Protein AF-A0A382UWS1-F1 (afdb_monomer)

Secondary structure (DSSP, 8-state):
--SSSSHHHHHHHHHHHHHHHHHHHS--B-TTT--B--SS-SSS-HHHHHT-----SSB-TTT-PBP---S----TT---HHHHHSPPS-S----SS-GGGS--

Solvent-accessible surface area (backbone atoms only — not comparable to full-atom values): 6640 Å² total; per-residue (Å²): 144,88,79,76,75,65,71,72,59,61,61,51,59,56,51,50,54,52,49,53,51,46,44,71,75,54,60,71,42,13,77,83,81,58,48,71,33,90,64,95,54,94,59,44,20,70,73,63,56,70,46,44,44,63,74,58,84,58,38,21,60,39,67,39,52,69,55,96,68,95,64,97,63,75,71,76,82,33,62,49,69,68,58,75,74,50,88,67,102,59,81,61,44,66,69,75,30,54,83,96,50,38,72,117

Radius of gyration: 23.93 Å; Cα contacts (8 Å, |Δi|>4): 100; chains: 1; bounding box: 75×26×45 Å

Mean predicted aligned error: 11.43 Å

Organism: NCBI:txid408172

InterPro domains:
  IPR044005 Double zinc ribbon domain [PF18912] (22-68)

pLDDT: mean 79.17, std 14.58, range [41.62, 96.06]

Sequence (104 aa):
MVLNEQFRKTGKNLGIIWALFLEALFPGNCIYCGCDREGDGDFLCPGCMESIVFIKRPFCNCCGIPAEITYDFPIDDFEFYLCRKNAFVFDRARSMGPYDLILK

Structure (mmCIF, N/CA/C/O backbone):
data_AF-A0A382UWS1-F1
#
_entry.id   AF-A0A382UWS1-F1
#
loop_
_atom_site.group_PDB
_atom_site.id
_atom_site.type_symbol
_atom_site.label_atom_id
_atom_site.label_alt_id
_atom_site.label_comp_id
_atom_site.label_asym_id
_atom_site.label_entity_id
_atom_site.label_seq_id
_atom_site.pdbx_PDB_ins_code
_atom_site.Cartn_x
_atom_site.Cartn_y
_atom_site.Cartn_z
_atom_site.occupancy
_atom_site.B_iso_or_equiv
_atom_site.auth_seq_id
_atom_site.auth_comp_id
_atom_site.auth_asym_id
_atom_site.auth_atom_id
_atom_site.pdbx_PDB_model_num
ATOM 1 N N . MET A 1 1 ? -56.141 11.023 14.196 1.00 41.62 1 MET A N 1
ATOM 2 C CA . MET A 1 1 ? -54.764 10.826 13.686 1.00 41.62 1 MET A CA 1
ATOM 3 C C . MET A 1 1 ? -53.736 11.278 14.734 1.00 41.62 1 MET A C 1
ATOM 5 O O . MET A 1 1 ? -53.015 12.228 14.491 1.00 41.62 1 MET A O 1
ATOM 9 N N . VAL A 1 2 ? -53.676 10.647 15.918 1.00 49.03 2 VAL A N 1
ATO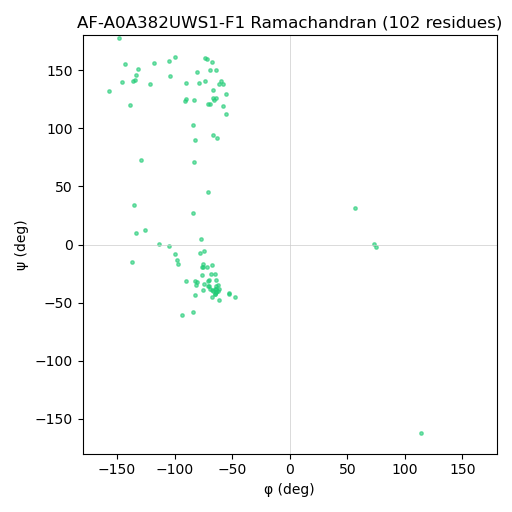M 10 C CA . VAL A 1 2 ? -52.754 11.062 17.013 1.00 49.03 2 VAL A CA 1
ATOM 11 C C . VAL A 1 2 ? -52.057 9.845 17.650 1.00 49.03 2 VAL A C 1
ATOM 13 O O . VAL A 1 2 ? -51.816 9.798 18.845 1.00 49.03 2 VAL A O 1
ATOM 16 N N . LEU A 1 3 ? -51.756 8.805 16.866 1.00 44.66 3 LEU A N 1
ATOM 17 C CA . LEU A 1 3 ? -51.131 7.576 17.393 1.00 44.66 3 LEU A CA 1
ATOM 18 C C . LEU A 1 3 ? -49.833 7.173 16.678 1.00 44.66 3 LEU A C 1
ATOM 20 O O . LEU A 1 3 ? -49.344 6.072 16.898 1.00 44.66 3 LEU A O 1
ATOM 24 N N . ASN A 1 4 ? -49.244 8.047 15.850 1.00 46.22 4 ASN A N 1
ATOM 25 C CA . ASN A 1 4 ? -48.123 7.661 14.978 1.00 46.22 4 ASN A CA 1
ATOM 26 C C . ASN A 1 4 ? -46.763 8.313 15.301 1.00 46.22 4 ASN A C 1
ATOM 28 O O . ASN A 1 4 ? -45.776 8.028 14.633 1.00 46.22 4 ASN A O 1
ATOM 32 N N . GLU A 1 5 ? -46.667 9.157 16.335 1.00 49.22 5 GLU A N 1
ATOM 33 C CA . GLU A 1 5 ? -45.396 9.813 16.701 1.00 49.22 5 GLU A CA 1
ATOM 34 C C . GLU A 1 5 ? -44.626 9.119 17.834 1.00 49.22 5 GLU A C 1
ATOM 36 O O . GLU A 1 5 ? -43.424 9.351 17.986 1.00 49.22 5 GLU A O 1
ATOM 41 N N . GLN A 1 6 ? -45.265 8.239 18.614 1.00 49.00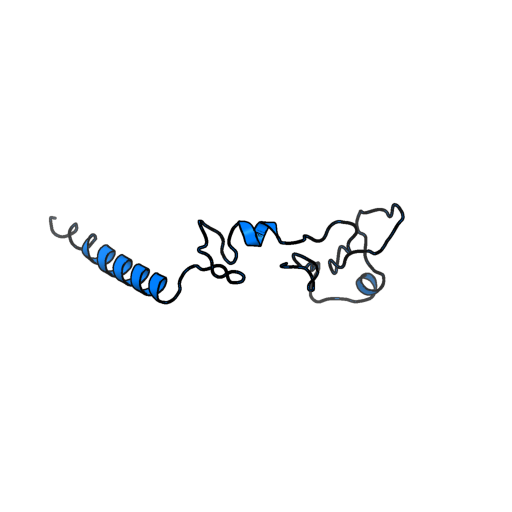 6 GLN A N 1
ATOM 42 C CA . GLN A 1 6 ? -44.597 7.605 19.759 1.00 49.00 6 GLN A CA 1
ATOM 43 C C . GLN A 1 6 ? -43.711 6.410 19.371 1.00 49.00 6 GLN A C 1
ATOM 45 O O . GLN A 1 6 ? -42.620 6.268 19.918 1.00 49.00 6 GLN A O 1
ATOM 50 N N . PHE A 1 7 ? -44.081 5.618 18.358 1.00 45.62 7 PHE A N 1
ATOM 51 C CA . PHE A 1 7 ? -43.313 4.425 17.963 1.00 45.62 7 PHE A CA 1
ATOM 52 C C . PHE A 1 7 ? -41.969 4.721 17.274 1.00 45.62 7 PHE A C 1
ATOM 54 O O . PHE A 1 7 ? -41.075 3.877 17.283 1.00 45.62 7 PHE A O 1
ATOM 61 N N . ARG A 1 8 ? -41.761 5.935 16.737 1.00 47.66 8 ARG A N 1
ATOM 62 C CA . ARG A 1 8 ? -40.481 6.328 16.110 1.00 47.66 8 ARG A CA 1
ATOM 63 C C . ARG A 1 8 ? -39.375 6.641 17.128 1.00 47.66 8 ARG A C 1
ATOM 65 O O . ARG A 1 8 ? -38.199 6.660 16.766 1.00 47.66 8 ARG A O 1
ATOM 72 N N . LYS A 1 9 ? -39.727 6.919 18.389 1.00 44.31 9 LYS A N 1
ATOM 73 C CA . LYS A 1 9 ? -38.758 7.225 19.459 1.00 44.31 9 LYS A CA 1
ATOM 74 C C . LYS 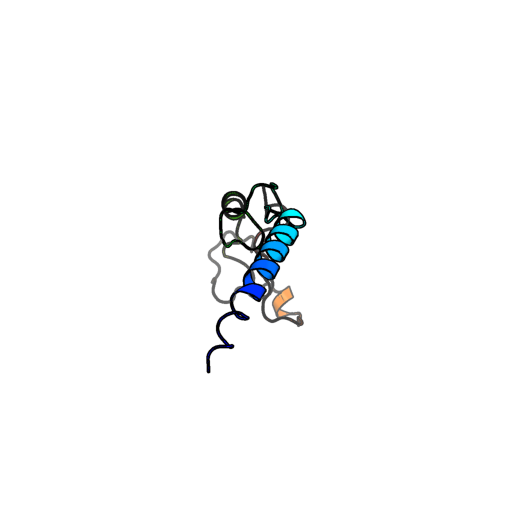A 1 9 ? -38.297 5.969 20.205 1.00 44.31 9 LYS A C 1
ATOM 76 O O . LYS A 1 9 ? -37.138 5.907 20.600 1.00 44.31 9 LYS A O 1
ATOM 81 N N . THR A 1 10 ? -39.146 4.950 20.326 1.00 47.03 10 THR A N 1
ATOM 82 C CA . THR A 1 10 ? -38.855 3.734 21.108 1.00 47.03 10 THR A CA 1
ATOM 83 C C . THR A 1 10 ? -37.803 2.825 20.459 1.00 47.03 10 THR A C 1
ATOM 85 O O . THR A 1 10 ? -37.010 2.212 21.165 1.00 47.03 10 THR A O 1
ATOM 88 N N . GLY A 1 11 ? -37.724 2.789 19.123 1.00 52.06 11 GLY A N 1
ATOM 89 C CA . GLY A 1 11 ? -36.734 1.980 18.392 1.00 52.06 11 GLY A CA 1
ATOM 90 C C . GLY A 1 11 ? -35.306 2.543 18.390 1.00 52.06 11 GLY A C 1
ATOM 91 O O . GLY A 1 11 ? -34.359 1.809 18.123 1.00 52.06 11 GLY A O 1
ATOM 92 N N . LYS A 1 12 ? -35.123 3.831 18.716 1.00 57.97 12 LYS A N 1
ATOM 93 C CA . LYS A 1 12 ? -33.794 4.466 18.737 1.00 57.97 12 LYS A CA 1
ATOM 94 C C . LYS A 1 12 ? -32.968 4.053 19.952 1.00 57.97 12 LYS A C 1
ATOM 96 O O . LYS A 1 12 ? -31.775 3.813 19.822 1.00 57.97 12 LYS A O 1
ATOM 101 N N . ASN A 1 13 ? -33.606 3.924 21.114 1.00 60.00 13 ASN A N 1
ATOM 102 C CA . ASN A 1 13 ? -32.904 3.620 22.363 1.00 60.00 13 ASN A CA 1
ATOM 103 C C . ASN A 1 13 ? -32.359 2.187 22.380 1.00 60.00 13 ASN A C 1
ATOM 105 O O . ASN A 1 13 ? -31.260 1.961 22.873 1.00 60.00 13 ASN A O 1
ATOM 109 N N . LEU A 1 14 ? -33.090 1.235 21.788 1.00 73.25 14 LEU A N 1
ATOM 110 C CA . LEU A 1 14 ? -32.626 -0.148 21.664 1.00 73.25 14 LEU A CA 1
ATOM 111 C C . LEU A 1 14 ? -31.411 -0.252 20.729 1.00 73.25 14 LEU A C 1
ATOM 113 O O . LEU A 1 14 ? -30.459 -0.958 21.042 1.00 73.25 14 LEU A O 1
ATOM 117 N N . GLY A 1 15 ? -31.417 0.501 19.622 1.00 77.44 15 GLY A N 1
ATOM 118 C CA . GLY A 1 15 ? -30.287 0.563 18.693 1.00 77.44 15 GLY A CA 1
ATOM 119 C C . GLY A 1 15 ? -29.029 1.180 19.310 1.00 77.44 15 GLY A C 1
ATOM 120 O O . GLY A 1 15 ? -27.938 0.678 19.073 1.00 77.44 15 GLY A O 1
ATOM 121 N N . ILE A 1 16 ? -29.172 2.215 20.145 1.00 82.88 16 ILE A N 1
ATOM 122 C CA . ILE A 1 16 ? -28.035 2.852 20.835 1.00 82.88 16 ILE A CA 1
ATOM 123 C C . ILE A 1 16 ? -27.417 1.905 21.869 1.00 82.88 16 ILE A C 1
ATOM 125 O O . ILE A 1 16 ? -26.202 1.758 21.909 1.00 82.88 16 ILE A O 1
ATOM 129 N N . ILE A 1 17 ? -28.237 1.227 22.681 1.00 85.44 17 ILE A N 1
ATOM 130 C CA . ILE A 1 17 ? -27.737 0.257 23.670 1.00 85.44 17 ILE A CA 1
ATOM 131 C C . ILE A 1 17 ? -27.025 -0.906 22.969 1.00 85.44 17 ILE A C 1
ATOM 133 O O . ILE A 1 17 ? -25.978 -1.357 23.427 1.00 85.44 17 ILE A O 1
ATOM 137 N N . TRP A 1 18 ? -27.570 -1.369 21.842 1.00 86.38 18 TRP A N 1
ATOM 138 C CA . TRP A 1 18 ? -26.953 -2.416 21.032 1.00 86.38 18 TRP A CA 1
ATOM 139 C C . TRP A 1 18 ? -25.617 -1.977 20.421 1.00 86.38 18 TRP A C 1
ATOM 141 O O . TRP A 1 18 ? -24.651 -2.733 20.471 1.00 86.38 18 TRP A O 1
ATOM 151 N N . ALA A 1 19 ? -25.539 -0.750 19.900 1.00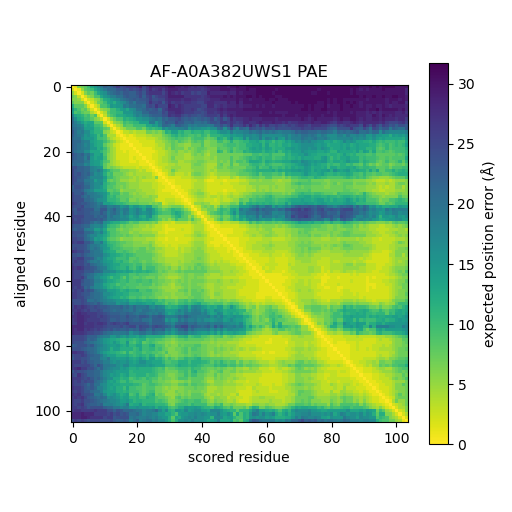 83.12 19 ALA A N 1
ATOM 152 C CA . ALA A 1 19 ? -24.300 -0.181 19.375 1.00 83.12 19 ALA A CA 1
ATOM 153 C C . ALA A 1 19 ? -23.226 -0.065 20.467 1.00 83.12 19 ALA A C 1
ATOM 155 O O . ALA A 1 19 ? -22.125 -0.564 20.280 1.00 83.12 19 ALA A O 1
ATOM 156 N N . LEU A 1 20 ? -23.575 0.473 21.640 1.00 85.06 20 LEU A N 1
ATOM 157 C CA . LEU A 1 20 ? -22.656 0.580 22.781 1.00 85.06 20 LEU A CA 1
ATOM 158 C C . LEU A 1 20 ? -22.161 -0.787 23.273 1.00 85.06 20 L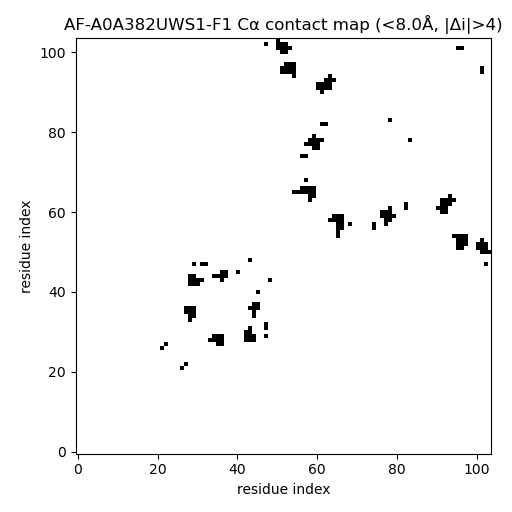EU A C 1
ATOM 160 O O . LEU A 1 20 ? -20.998 -0.935 23.641 1.00 85.06 20 LEU A O 1
ATOM 164 N N . PHE A 1 21 ? -23.029 -1.802 23.280 1.00 89.75 21 PHE A N 1
ATOM 165 C CA . PHE A 1 21 ? -22.628 -3.166 23.625 1.00 89.75 21 PHE A CA 1
ATOM 166 C C . PHE A 1 21 ? -21.633 -3.741 22.607 1.00 89.75 21 PHE A C 1
ATOM 168 O O . PHE A 1 21 ? -20.648 -4.366 22.998 1.00 89.75 21 PHE A O 1
ATOM 175 N N . LEU A 1 22 ? -21.866 -3.511 21.311 1.00 85.50 22 LEU A N 1
ATOM 176 C CA . LEU A 1 22 ? -20.952 -3.937 20.252 1.00 85.50 22 LEU A CA 1
ATOM 177 C C . LEU A 1 22 ? -19.623 -3.181 20.298 1.00 85.50 22 LEU A C 1
ATOM 179 O O . LEU A 1 22 ? -18.595 -3.819 20.127 1.00 85.50 22 LEU A O 1
ATOM 183 N N . GLU A 1 23 ? -19.619 -1.880 20.583 1.00 82.69 23 GLU A N 1
ATOM 184 C CA . GLU A 1 23 ? -18.390 -1.093 20.766 1.00 82.69 23 GLU A CA 1
ATOM 185 C C . GLU A 1 23 ? -17.580 -1.567 21.981 1.00 82.69 23 GLU A C 1
ATOM 187 O O . GLU A 1 23 ? -16.353 -1.606 21.932 1.00 82.69 23 GLU A O 1
ATOM 192 N N . ALA A 1 24 ? -18.247 -1.996 23.058 1.00 83.62 24 ALA A N 1
ATOM 193 C CA . ALA A 1 24 ? -17.576 -2.578 24.220 1.00 83.62 24 ALA A CA 1
ATOM 194 C C . ALA A 1 24 ? -16.992 -3.974 23.933 1.00 83.62 24 ALA A C 1
ATOM 196 O O . ALA A 1 24 ? -15.936 -4.323 24.463 1.00 83.62 24 ALA A O 1
ATOM 197 N N . LEU A 1 25 ? -17.677 -4.784 23.118 1.00 87.00 25 LEU A N 1
ATOM 198 C CA . LEU A 1 25 ? -17.231 -6.133 22.752 1.00 87.00 25 LEU A CA 1
ATOM 199 C C . LEU A 1 25 ? -16.169 -6.119 21.639 1.00 87.00 25 LEU A C 1
ATOM 201 O O . LEU A 1 25 ? -15.279 -6.969 21.620 1.00 87.00 25 LEU A O 1
ATOM 205 N N . PHE A 1 26 ? -16.261 -5.148 20.734 1.00 81.12 26 PHE A N 1
ATOM 206 C CA . PHE A 1 26 ? -15.401 -4.954 19.571 1.00 81.12 26 PHE A CA 1
ATOM 207 C C . PHE A 1 26 ? -14.891 -3.507 19.546 1.00 81.12 26 PHE A C 1
ATOM 209 O O . PHE A 1 26 ? -15.338 -2.709 18.718 1.00 81.12 26 PHE A O 1
ATOM 216 N N . PRO A 1 27 ? -13.964 -3.150 20.453 1.00 78.31 27 PRO A N 1
ATOM 217 C CA . PRO A 1 27 ? -13.414 -1.805 20.482 1.00 78.31 27 PRO A CA 1
ATOM 218 C C . PRO A 1 27 ? -12.689 -1.507 19.167 1.00 78.31 27 PRO A C 1
ATOM 220 O O . PRO A 1 27 ? -11.958 -2.354 18.642 1.00 78.31 27 PRO A O 1
ATOM 223 N N . GLY A 1 28 ? -12.881 -0.293 18.646 1.00 80.62 28 GLY A N 1
ATOM 224 C CA . GLY A 1 28 ? -12.289 0.213 17.403 1.00 80.62 28 GLY A CA 1
ATOM 225 C C . GLY A 1 28 ? -10.789 0.490 17.508 1.00 80.62 28 GLY A C 1
ATOM 226 O O . GLY A 1 28 ? -10.316 1.535 17.078 1.00 80.62 28 GLY A O 1
ATOM 227 N N . ASN A 1 29 ? -10.027 -0.428 18.093 1.00 86.88 29 ASN A N 1
ATOM 228 C CA . ASN A 1 29 ? -8.605 -0.252 18.333 1.00 86.88 29 ASN A CA 1
ATOM 229 C C . ASN A 1 29 ? -7.794 -0.531 17.068 1.00 86.88 29 ASN A C 1
ATOM 231 O O . ASN A 1 29 ? -8.121 -1.405 16.260 1.00 86.88 29 ASN A O 1
ATOM 235 N N . CYS A 1 30 ? -6.675 0.172 16.926 1.00 88.50 30 CYS A N 1
ATOM 236 C CA . CYS A 1 30 ? -5.675 -0.097 15.905 1.00 88.50 30 CYS A CA 1
ATOM 237 C C . CYS A 1 30 ? -5.197 -1.555 15.986 1.00 88.50 30 CYS A C 1
ATOM 239 O O . CYS A 1 30 ? -4.775 -2.006 17.050 1.00 88.50 30 CYS A O 1
ATOM 241 N N . ILE A 1 31 ? -5.196 -2.277 14.856 1.00 88.06 31 ILE A N 1
ATOM 242 C CA . ILE A 1 31 ? -4.775 -3.691 14.833 1.00 88.06 31 ILE A CA 1
ATOM 243 C C . ILE A 1 31 ? -3.277 -3.875 15.112 1.00 88.06 31 ILE A C 1
ATOM 245 O O . ILE A 1 31 ? -2.857 -4.983 15.424 1.00 88.06 31 ILE A O 1
ATOM 249 N N . TYR A 1 32 ? -2.474 -2.812 14.975 1.00 87.88 32 TYR A N 1
ATOM 250 C CA . TYR A 1 32 ? -1.030 -2.851 15.205 1.00 87.88 32 TYR A CA 1
ATOM 251 C C . TYR A 1 32 ? -0.657 -2.447 16.635 1.00 87.88 32 TYR A C 1
ATOM 253 O O . TYR A 1 32 ? -0.076 -3.242 17.365 1.00 87.88 32 TYR A O 1
ATOM 261 N N . CYS A 1 33 ? -0.996 -1.222 17.052 1.00 88.69 33 CYS A N 1
ATOM 262 C CA . CYS A 1 33 ? -0.566 -0.684 18.348 1.00 88.69 33 CYS A CA 1
ATOM 263 C C . CYS A 1 33 ? -1.608 -0.809 19.470 1.00 88.69 33 CYS A C 1
ATOM 265 O O . CYS A 1 33 ? -1.274 -0.579 20.629 1.00 88.69 33 CYS A O 1
ATOM 267 N N . GLY A 1 34 ? -2.866 -1.130 19.152 1.00 87.31 34 GLY A N 1
ATOM 268 C CA . GLY A 1 34 ? -3.954 -1.217 20.131 1.00 87.31 34 GLY A CA 1
ATOM 269 C C . GLY A 1 34 ? -4.500 0.125 20.636 1.00 87.31 34 GLY A C 1
ATOM 270 O O . GLY A 1 34 ? -5.446 0.114 21.418 1.00 87.31 34 GLY A O 1
ATOM 271 N N . CYS A 1 35 ? -3.951 1.266 20.204 1.00 86.56 35 CYS A N 1
ATOM 272 C CA . CYS A 1 35 ? -4.504 2.586 20.523 1.00 86.56 35 CYS A CA 1
ATOM 273 C C . CYS A 1 35 ? -5.857 2.812 19.840 1.00 86.56 35 CYS A C 1
ATOM 275 O O . CYS A 1 35 ? -6.143 2.209 18.801 1.00 86.56 35 CYS A O 1
ATOM 277 N N . ASP A 1 36 ? -6.647 3.724 20.403 1.00 84.06 36 ASP A N 1
ATOM 278 C CA . ASP A 1 36 ? -7.921 4.148 19.829 1.00 84.06 36 ASP A CA 1
ATOM 279 C C . ASP A 1 36 ? -7.722 4.699 18.409 1.00 84.06 36 ASP A C 1
ATOM 281 O O . ASP A 1 36 ? -6.748 5.407 18.113 1.00 84.06 36 ASP A O 1
ATOM 285 N N . ARG A 1 37 ? -8.624 4.329 17.503 1.00 81.69 37 ARG A N 1
ATOM 286 C CA . ARG A 1 37 ? -8.697 4.954 16.188 1.00 81.69 37 ARG A CA 1
ATOM 287 C C . ARG A 1 37 ? -9.495 6.238 16.338 1.00 81.69 37 ARG A C 1
ATOM 289 O O . ARG A 1 37 ? -10.707 6.243 16.166 1.00 81.69 37 ARG A O 1
ATOM 296 N N . GLU A 1 38 ? -8.801 7.332 16.624 1.00 67.56 38 GLU A N 1
ATOM 297 C CA . GLU A 1 38 ? -9.403 8.662 16.566 1.00 67.56 38 GLU A CA 1
ATOM 298 C C . GLU A 1 38 ? -9.843 8.955 15.111 1.00 67.56 38 GLU A C 1
ATOM 300 O O . GLU A 1 38 ? -9.053 9.430 14.294 1.00 67.56 38 GLU A O 1
ATOM 305 N N . GLY A 1 39 ? -11.093 8.628 14.757 1.00 62.62 39 GLY A N 1
ATOM 306 C CA . GLY A 1 39 ? -11.708 8.945 13.460 1.00 62.62 39 GLY A CA 1
ATOM 307 C C . GLY A 1 39 ? -12.057 7.753 12.552 1.00 62.62 39 GLY A C 1
ATOM 308 O O . GLY A 1 39 ? -12.159 6.611 12.981 1.00 62.62 39 GLY A O 1
ATOM 309 N N . ASP A 1 40 ? -12.266 8.058 11.268 1.00 58.28 40 ASP A N 1
ATOM 310 C CA . ASP A 1 40 ? -12.901 7.211 10.234 1.00 58.28 40 ASP A CA 1
ATOM 311 C C . ASP A 1 40 ? -11.933 6.205 9.560 1.00 58.28 40 ASP A C 1
ATOM 313 O O . ASP A 1 40 ? -12.068 5.859 8.388 1.00 58.28 40 ASP A O 1
ATOM 317 N N . GLY A 1 41 ? -10.875 5.789 10.263 1.00 59.50 41 GLY A N 1
ATOM 318 C CA . GLY A 1 41 ? -9.906 4.823 9.741 1.00 59.50 41 GLY A CA 1
ATOM 319 C C . GLY A 1 41 ? -10.394 3.389 9.938 1.00 59.50 41 GLY A C 1
ATOM 320 O O . GLY A 1 41 ? -10.626 2.978 11.069 1.00 59.50 41 GLY A O 1
ATOM 321 N N . ASP A 1 42 ? -10.487 2.590 8.869 1.00 71.94 42 ASP A N 1
ATOM 322 C CA . ASP A 1 42 ? -11.053 1.235 8.978 1.00 71.94 42 ASP A CA 1
ATOM 323 C C . ASP A 1 42 ? -10.213 0.304 9.877 1.00 71.94 42 ASP A C 1
ATOM 325 O O . ASP A 1 42 ? -10.766 -0.469 10.662 1.00 71.94 42 ASP A O 1
ATOM 329 N N . PHE A 1 43 ? -8.870 0.367 9.783 1.00 84.00 43 PHE A N 1
ATOM 330 C CA . PHE A 1 43 ? -7.985 -0.637 10.405 1.00 84.00 43 PHE A CA 1
ATOM 331 C C . PHE A 1 43 ? -6.719 -0.125 11.130 1.00 84.00 43 PHE A C 1
ATOM 333 O O . PHE A 1 43 ? -6.141 -0.845 11.952 1.00 84.00 43 PHE A O 1
ATOM 340 N N . LEU A 1 44 ? -6.288 1.119 10.943 1.00 86.75 44 LEU A N 1
ATOM 341 C CA . LEU A 1 44 ? -5.077 1.654 11.584 1.00 86.75 44 LEU A CA 1
ATOM 342 C C . LEU A 1 44 ? -5.358 3.032 12.181 1.00 86.75 44 LEU A C 1
ATOM 344 O O . LEU A 1 44 ? -6.154 3.784 11.629 1.00 86.75 44 LEU A O 1
ATOM 348 N N . CYS A 1 45 ? -4.722 3.357 13.309 1.00 88.38 45 CYS A N 1
ATOM 349 C CA . CYS A 1 45 ? -4.739 4.731 13.812 1.00 88.38 45 CYS A CA 1
ATOM 350 C C . CYS A 1 45 ? -3.867 5.634 12.915 1.00 88.38 45 CYS A C 1
ATOM 352 O O . CYS A 1 45 ? -2.978 5.116 12.226 1.00 88.38 45 CYS A O 1
ATOM 354 N N . PRO A 1 46 ? -4.059 6.967 12.939 1.00 86.38 46 PRO A N 1
ATOM 355 C CA . PRO A 1 46 ? -3.306 7.891 12.088 1.00 86.38 46 PRO A CA 1
ATOM 356 C C . PRO A 1 46 ? -1.783 7.717 12.187 1.00 86.38 46 PRO A C 1
ATOM 358 O O . PRO A 1 46 ? -1.109 7.629 11.166 1.00 86.38 46 PRO A O 1
ATOM 361 N N . GLY A 1 47 ? -1.247 7.536 13.400 1.00 87.56 47 GLY A N 1
ATOM 362 C CA . GLY A 1 47 ? 0.194 7.341 13.602 1.00 87.56 47 GLY A CA 1
ATOM 363 C C . GLY A 1 47 ? 0.745 6.055 12.971 1.00 87.56 47 GLY A C 1
ATOM 364 O O . GLY A 1 47 ? 1.828 6.065 12.394 1.00 87.56 47 GLY A O 1
ATOM 365 N N . CYS A 1 48 ? -0.003 4.948 13.023 1.00 87.75 48 CYS A N 1
ATOM 366 C CA . CYS A 1 48 ? 0.398 3.706 12.350 1.00 87.75 48 CYS A CA 1
ATOM 367 C C . CYS A 1 48 ? 0.179 3.761 10.837 1.00 87.75 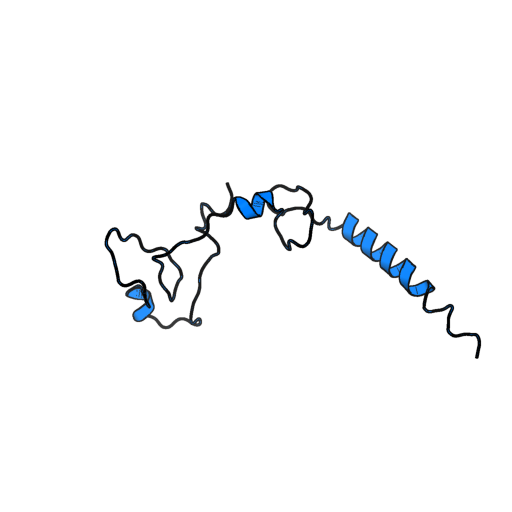48 CYS A C 1
ATOM 369 O O . CYS A 1 48 ? 0.851 3.052 10.099 1.00 87.75 48 CYS A O 1
ATOM 371 N N . MET A 1 49 ? -0.761 4.579 10.366 1.00 86.81 49 MET A N 1
ATOM 372 C CA . MET A 1 49 ? -0.950 4.810 8.937 1.00 86.81 49 MET A CA 1
ATOM 373 C C . MET A 1 49 ? 0.228 5.599 8.345 1.00 86.81 49 MET A C 1
ATOM 375 O O . MET A 1 49 ? 0.685 5.300 7.243 1.00 86.81 49 MET A O 1
ATOM 379 N N . GLU A 1 50 ? 0.757 6.573 9.089 1.00 87.38 50 GLU A N 1
ATOM 380 C CA . GLU A 1 50 ? 1.922 7.371 8.687 1.00 87.38 50 GLU A CA 1
ATOM 381 C C . GLU A 1 50 ? 3.232 6.571 8.651 1.00 87.38 50 GLU A C 1
ATOM 383 O O . GLU A 1 50 ? 4.137 6.920 7.892 1.00 87.38 50 GLU A O 1
ATOM 388 N N . SER A 1 51 ? 3.344 5.484 9.423 1.00 86.94 51 SER A N 1
ATOM 389 C CA . SER A 1 51 ? 4.546 4.637 9.421 1.00 86.94 51 SER A CA 1
ATOM 390 C C . SER A 1 51 ? 4.636 3.689 8.219 1.00 86.94 51 SER A C 1
ATOM 392 O O . SER A 1 51 ? 5.681 3.065 8.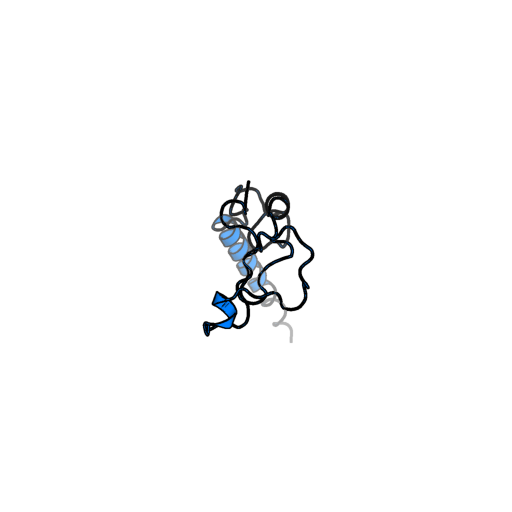010 1.00 86.94 51 SER A O 1
ATOM 394 N N . ILE A 1 52 ? 3.587 3.608 7.391 1.00 87.00 52 ILE A N 1
ATOM 395 C CA . ILE A 1 52 ? 3.563 2.736 6.216 1.00 87.00 52 ILE A CA 1
ATOM 396 C C . ILE A 1 52 ? 4.530 3.244 5.146 1.00 87.00 52 ILE A C 1
ATOM 398 O O . ILE A 1 52 ? 4.388 4.331 4.580 1.00 87.00 52 ILE A O 1
ATOM 402 N N . VAL A 1 53 ? 5.492 2.394 4.787 1.00 87.81 53 VAL A N 1
ATOM 403 C CA . VAL A 1 53 ? 6.417 2.661 3.684 1.00 87.81 53 VAL A CA 1
ATOM 404 C C . VAL A 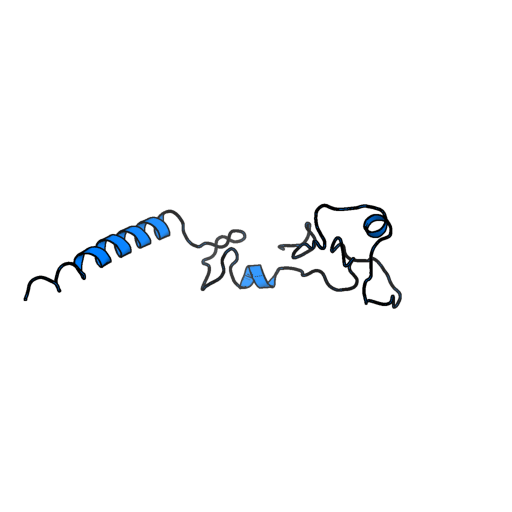1 53 ? 5.773 2.260 2.358 1.00 87.81 53 VAL A C 1
ATOM 406 O O . VAL A 1 53 ? 5.730 1.085 1.996 1.00 87.81 53 VAL A O 1
ATOM 409 N N . PHE A 1 54 ? 5.300 3.247 1.600 1.00 87.75 54 PHE A N 1
ATOM 410 C CA . PHE A 1 54 ? 4.693 3.016 0.288 1.00 87.75 54 PHE A CA 1
ATOM 411 C C . PHE A 1 54 ? 5.718 2.654 -0.794 1.00 87.75 54 PHE A C 1
ATOM 413 O O . PHE A 1 54 ? 6.789 3.262 -0.892 1.00 87.75 54 PHE A O 1
ATOM 420 N N . ILE A 1 55 ? 5.349 1.716 -1.675 1.00 89.44 55 ILE A N 1
ATOM 421 C CA . ILE A 1 55 ? 6.131 1.391 -2.877 1.00 89.44 55 ILE A CA 1
ATOM 422 C C . ILE A 1 55 ? 6.128 2.587 -3.837 1.00 89.44 55 ILE A C 1
ATOM 424 O O . ILE A 1 55 ? 5.074 3.058 -4.273 1.00 89.44 55 ILE A O 1
ATOM 428 N N . LYS A 1 56 ? 7.325 3.052 -4.204 1.00 87.31 56 L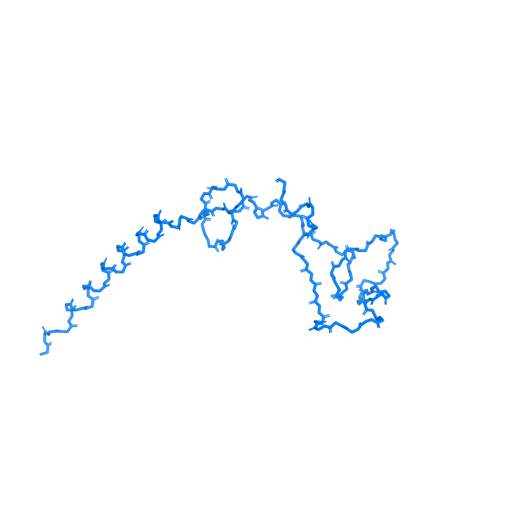YS A N 1
ATOM 429 C CA . LYS A 1 56 ? 7.536 4.144 -5.165 1.00 87.31 56 LYS A CA 1
ATOM 430 C C . LYS A 1 56 ? 8.019 3.601 -6.506 1.00 87.31 56 LYS A C 1
ATOM 432 O O . LYS A 1 56 ? 8.542 2.495 -6.589 1.00 87.31 56 LYS A O 1
ATOM 437 N N . ARG A 1 57 ? 7.808 4.382 -7.569 1.00 87.56 57 ARG A N 1
ATOM 438 C CA . ARG A 1 57 ? 8.352 4.066 -8.896 1.00 87.56 57 ARG A CA 1
ATOM 439 C C . ARG A 1 57 ? 9.890 4.101 -8.859 1.00 87.56 57 ARG A C 1
ATOM 441 O O . ARG A 1 57 ? 10.432 4.900 -8.094 1.00 87.56 57 ARG A O 1
ATOM 448 N N . PRO A 1 58 ? 10.566 3.306 -9.705 1.00 89.06 58 PRO A N 1
ATOM 449 C CA . PRO A 1 58 ? 9.998 2.382 -10.696 1.00 89.06 58 PRO A CA 1
ATOM 450 C C . PRO A 1 58 ? 9.507 1.058 -10.075 1.00 89.06 58 PRO A C 1
ATOM 452 O O . PRO A 1 58 ? 10.158 0.478 -9.216 1.00 89.06 58 PRO A O 1
ATOM 455 N N . PHE A 1 59 ? 8.348 0.569 -10.524 1.00 90.50 59 PHE A N 1
ATOM 456 C CA . PHE A 1 59 ? 7.798 -0.749 -10.177 1.00 90.50 59 PHE A CA 1
ATOM 457 C C . PHE A 1 59 ? 7.101 -1.350 -11.400 1.00 90.50 59 PHE A C 1
ATOM 459 O O . PHE A 1 59 ? 6.658 -0.609 -12.279 1.00 90.50 59 PHE A O 1
ATOM 466 N N . CYS A 1 60 ? 6.989 -2.678 -11.460 1.00 91.75 60 CYS A N 1
ATOM 467 C CA . CYS A 1 60 ? 6.307 -3.375 -12.553 1.00 91.75 60 CYS A CA 1
ATOM 468 C C . CYS A 1 60 ? 4.810 -3.024 -12.597 1.00 91.75 60 CYS A C 1
ATOM 470 O O . CYS A 1 60 ? 4.107 -3.212 -11.608 1.00 91.75 60 CYS A O 1
ATOM 472 N N . ASN A 1 61 ? 4.295 -2.572 -13.740 1.00 91.81 61 ASN A N 1
ATOM 473 C CA . ASN A 1 61 ? 2.892 -2.176 -13.900 1.00 91.81 61 ASN A CA 1
ATOM 474 C C . ASN A 1 61 ? 1.911 -3.355 -13.736 1.00 91.81 61 ASN A C 1
ATOM 476 O O . ASN A 1 61 ? 0.767 -3.152 -13.338 1.00 91.81 61 ASN A O 1
ATOM 480 N N . CYS A 1 62 ? 2.377 -4.582 -13.999 1.00 92.75 62 CYS A N 1
ATOM 481 C CA . CYS A 1 62 ? 1.602 -5.810 -13.839 1.00 92.75 62 CYS A CA 1
ATOM 482 C C . CYS A 1 62 ? 1.633 -6.344 -12.394 1.00 92.75 62 CYS A C 1
ATOM 484 O O . CYS A 1 62 ? 0.583 -6.479 -11.774 1.00 92.75 62 CYS A O 1
ATOM 486 N N . CYS A 1 63 ? 2.811 -6.639 -11.827 1.00 92.25 63 CYS A N 1
ATOM 487 C CA . CYS A 1 63 ? 2.910 -7.282 -10.503 1.00 92.25 63 CYS A CA 1
ATOM 488 C C . CYS A 1 63 ? 3.201 -6.332 -9.332 1.00 92.25 63 CYS A C 1
ATOM 490 O O . CYS A 1 63 ? 3.203 -6.771 -8.183 1.00 92.25 63 CYS A O 1
ATOM 492 N N . GLY A 1 64 ? 3.500 -5.058 -9.596 1.00 91.81 64 GLY A N 1
ATOM 493 C CA . GLY A 1 64 ? 3.713 -4.041 -8.565 1.00 91.81 64 GLY A CA 1
ATOM 494 C C . GLY A 1 64 ? 5.028 -4.154 -7.790 1.00 91.81 64 GLY A C 1
ATOM 495 O O . GLY A 1 64 ? 5.278 -3.325 -6.918 1.00 91.81 64 GLY A O 1
ATOM 496 N N . ILE A 1 65 ? 5.872 -5.144 -8.101 1.00 90.94 65 ILE A N 1
ATOM 497 C CA . ILE A 1 65 ? 7.176 -5.340 -7.458 1.00 90.94 65 ILE A CA 1
ATOM 498 C C . ILE A 1 65 ? 8.114 -4.170 -7.833 1.00 90.94 65 ILE A C 1
ATOM 500 O O . ILE A 1 65 ? 8.191 -3.829 -9.023 1.00 90.94 65 ILE A O 1
ATOM 504 N N . PRO A 1 66 ? 8.820 -3.556 -6.859 1.00 90.06 66 PRO A N 1
ATOM 505 C CA . PRO A 1 66 ? 9.782 -2.484 -7.116 1.00 90.06 66 PRO A CA 1
ATOM 506 C C . PRO A 1 66 ? 10.910 -2.949 -8.039 1.00 90.06 66 PRO A C 1
ATOM 508 O O . PRO A 1 66 ? 11.394 -4.073 -7.923 1.00 90.06 66 PRO A O 1
ATOM 511 N N . ALA A 1 67 ? 11.339 -2.088 -8.956 1.00 88.00 67 ALA A N 1
ATOM 512 C CA . ALA A 1 67 ? 12.466 -2.370 -9.829 1.00 88.00 67 ALA A CA 1
ATOM 513 C C . ALA A 1 67 ? 13.772 -1.896 -9.185 1.00 88.00 67 ALA A C 1
ATOM 515 O O . ALA A 1 67 ? 13.926 -0.720 -8.862 1.00 88.00 67 ALA A O 1
ATOM 516 N N . GLU A 1 68 ? 14.737 -2.802 -9.052 1.00 83.31 68 GLU A N 1
ATOM 517 C CA . GLU A 1 68 ? 16.100 -2.485 -8.621 1.00 83.31 68 GLU A CA 1
ATOM 518 C C . GLU A 1 68 ? 16.925 -1.994 -9.820 1.00 83.31 68 GLU A C 1
ATOM 520 O O . GLU A 1 68 ? 17.780 -2.702 -10.352 1.00 83.31 68 GLU A O 1
ATOM 525 N N . ILE A 1 69 ? 16.620 -0.790 -10.305 1.00 79.69 69 ILE A N 1
ATOM 526 C CA . ILE A 1 69 ? 17.327 -0.165 -11.430 1.00 79.69 69 ILE A CA 1
ATOM 527 C C . ILE A 1 69 ? 17.932 1.176 -11.018 1.00 79.69 69 ILE A C 1
ATOM 529 O O . ILE A 1 69 ? 17.317 1.963 -10.306 1.00 79.69 69 ILE A O 1
ATOM 533 N N . THR A 1 70 ? 19.160 1.426 -11.469 1.00 73.44 70 THR A N 1
ATOM 534 C CA . THR A 1 70 ? 19.952 2.624 -11.138 1.00 73.44 70 THR A CA 1
ATOM 535 C C . THR A 1 70 ? 20.027 3.647 -12.273 1.00 73.44 70 THR A C 1
ATOM 537 O O . THR A 1 70 ? 20.655 4.688 -12.112 1.00 73.44 70 THR A O 1
ATOM 540 N N . TYR A 1 71 ? 19.411 3.359 -13.419 1.00 74.50 71 TYR A N 1
ATOM 541 C CA . TYR A 1 71 ? 19.422 4.201 -14.614 1.00 74.50 71 TYR A CA 1
ATOM 542 C C . TYR A 1 71 ? 18.003 4.656 -14.971 1.00 74.50 71 TYR A C 1
ATOM 544 O O . TYR A 1 71 ? 17.030 3.985 -14.619 1.00 74.50 71 TYR A O 1
ATOM 552 N N . ASP A 1 72 ? 17.892 5.778 -15.686 1.00 71.56 72 ASP A N 1
ATOM 553 C CA . ASP A 1 72 ? 16.612 6.304 -16.168 1.00 71.56 72 ASP A CA 1
ATOM 554 C C . ASP A 1 72 ? 16.014 5.355 -17.216 1.00 71.56 72 ASP A C 1
ATOM 556 O O . ASP A 1 72 ? 16.345 5.394 -18.403 1.00 71.56 72 ASP A O 1
ATOM 560 N N . PHE A 1 73 ? 15.149 4.452 -16.756 1.00 71.00 73 PHE A N 1
ATOM 561 C CA . PHE A 1 73 ? 14.341 3.585 -17.606 1.00 71.00 73 PHE A CA 1
ATOM 562 C C . PHE A 1 73 ? 13.012 4.290 -17.923 1.00 71.00 73 PHE A C 1
ATOM 564 O O . PHE A 1 73 ? 12.429 4.889 -17.015 1.00 71.00 73 PHE A O 1
ATOM 571 N N . PRO A 1 74 ? 12.495 4.216 -19.167 1.00 71.12 74 PRO A N 1
ATOM 572 C CA . PRO A 1 74 ? 11.191 4.782 -19.507 1.00 71.12 74 PRO A CA 1
ATOM 573 C C . PRO A 1 74 ? 10.108 4.216 -18.582 1.00 71.12 74 PRO A C 1
ATOM 575 O O . PRO A 1 74 ? 9.812 3.025 -18.576 1.00 71.12 74 PRO A O 1
ATOM 578 N N . ILE A 1 75 ? 9.567 5.091 -17.738 1.00 67.50 75 ILE A N 1
ATOM 579 C CA . ILE A 1 75 ? 8.737 4.720 -16.585 1.00 67.50 75 ILE A CA 1
ATOM 580 C C . ILE A 1 75 ? 7.326 4.293 -17.029 1.00 67.50 75 ILE A C 1
ATOM 582 O O . ILE A 1 75 ? 6.608 3.607 -16.288 1.00 67.50 75 ILE A O 1
ATOM 586 N N . ASP A 1 76 ? 6.945 4.694 -18.240 1.00 73.25 76 ASP A N 1
ATOM 587 C CA . ASP A 1 76 ? 5.679 4.354 -18.867 1.00 73.25 76 ASP A CA 1
ATOM 588 C C . ASP A 1 76 ? 5.687 2.868 -19.247 1.00 73.25 76 ASP A C 1
ATOM 590 O O . ASP A 1 76 ? 6.566 2.386 -19.957 1.00 73.25 76 ASP A O 1
ATOM 594 N N . ASP A 1 77 ? 4.727 2.129 -18.690 1.00 78.06 77 ASP A N 1
ATOM 595 C CA . ASP A 1 77 ? 4.507 0.700 -18.939 1.00 78.06 77 ASP A CA 1
ATOM 596 C C . ASP A 1 77 ? 5.706 -0.226 -18.653 1.00 78.06 77 ASP A C 1
ATOM 598 O O . ASP A 1 77 ? 5.858 -1.289 -19.260 1.00 78.06 77 ASP A O 1
ATOM 602 N N . PHE A 1 78 ? 6.546 0.126 -17.670 1.00 87.50 78 PHE A N 1
ATOM 603 C CA . PHE A 1 78 ? 7.589 -0.786 -17.197 1.00 87.50 78 PHE A CA 1
ATOM 604 C C . PHE A 1 78 ? 6.984 -2.106 -16.698 1.00 87.50 78 PHE A C 1
ATOM 606 O O . PHE A 1 78 ? 6.245 -2.145 -15.713 1.00 87.50 78 PHE A O 1
ATOM 613 N N . GLU A 1 79 ? 7.365 -3.208 -17.338 1.00 91.25 79 GLU A N 1
ATOM 614 C CA . GLU A 1 79 ? 6.974 -4.560 -16.952 1.00 91.25 79 GLU A CA 1
ATOM 615 C C . GLU A 1 79 ? 8.172 -5.504 -16.959 1.00 91.25 79 GLU A C 1
ATOM 617 O O . GLU A 1 79 ? 9.030 -5.467 -17.851 1.00 91.25 79 GLU A O 1
ATOM 622 N N . PHE A 1 80 ? 8.210 -6.412 -15.984 1.00 91.06 80 PHE A N 1
ATOM 623 C CA . PHE A 1 80 ? 9.206 -7.473 -15.968 1.00 91.06 80 PHE A CA 1
ATOM 624 C C . PHE A 1 80 ? 8.957 -8.489 -17.082 1.00 91.06 80 PHE A C 1
ATOM 626 O O . PHE A 1 80 ? 7.820 -8.782 -17.449 1.00 91.06 80 PHE A O 1
ATOM 633 N N . TYR A 1 81 ? 10.039 -9.099 -17.573 1.00 91.38 81 TYR A N 1
ATOM 634 C CA . TYR A 1 81 ? 9.969 -10.154 -18.588 1.00 91.38 81 TYR A CA 1
ATOM 635 C C . TYR A 1 81 ? 9.020 -11.294 -18.187 1.00 91.38 81 TYR A C 1
ATOM 637 O O . TYR A 1 81 ? 8.228 -11.753 -19.007 1.00 91.38 81 TYR A O 1
ATOM 645 N N . LEU A 1 82 ? 9.057 -11.712 -16.917 1.00 91.88 82 LEU A N 1
ATOM 646 C CA . LEU A 1 82 ? 8.164 -12.748 -16.398 1.00 91.88 82 LEU A CA 1
ATOM 647 C C . LEU A 1 82 ? 6.692 -12.334 -16.470 1.00 91.88 82 LEU A C 1
ATOM 649 O O . LEU A 1 82 ? 5.851 -13.184 -16.744 1.00 91.88 82 LEU A O 1
ATOM 653 N N . CYS A 1 83 ? 6.378 -11.054 -16.270 1.00 93.69 83 CYS A N 1
ATOM 654 C CA . CYS A 1 83 ? 5.004 -10.572 -16.358 1.00 93.69 83 CYS A CA 1
ATOM 655 C C . CYS A 1 83 ? 4.510 -10.475 -17.801 1.00 93.69 83 CYS A C 1
ATOM 657 O O . CYS A 1 83 ? 3.360 -10.796 -18.056 1.00 93.69 83 CYS A O 1
ATOM 659 N N . ARG A 1 84 ? 5.389 -10.146 -18.755 1.00 91.81 84 ARG A N 1
ATOM 660 C CA . ARG A 1 84 ? 5.047 -10.176 -20.187 1.00 91.81 84 ARG A CA 1
ATOM 661 C C . ARG A 1 84 ? 4.865 -11.590 -20.740 1.00 91.81 84 ARG A C 1
ATOM 663 O O . ARG A 1 84 ? 4.142 -11.787 -21.708 1.00 91.81 84 ARG A O 1
ATOM 670 N N . LYS A 1 85 ? 5.582 -12.571 -20.181 1.00 96.06 85 LYS A N 1
ATOM 671 C CA . LYS A 1 85 ? 5.576 -13.958 -20.671 1.00 96.06 85 LYS A CA 1
ATOM 672 C C . LYS A 1 85 ? 4.383 -14.769 -20.161 1.00 96.06 85 LYS A C 1
ATOM 674 O O . LYS A 1 85 ? 3.955 -15.698 -20.842 1.00 96.06 85 LYS A O 1
ATOM 679 N N . ASN A 1 86 ? 3.899 -14.473 -18.958 1.00 93.19 86 ASN A N 1
ATOM 680 C CA . ASN A 1 86 ? 2.855 -15.252 -18.300 1.00 93.19 86 ASN A CA 1
ATOM 681 C C . ASN A 1 86 ? 1.507 -14.533 -18.374 1.00 93.19 86 ASN A C 1
ATOM 683 O O . ASN A 1 86 ? 1.443 -13.315 -18.265 1.00 93.19 86 ASN A O 1
ATOM 687 N N . ALA A 1 87 ? 0.429 -15.305 -18.495 1.00 89.25 87 ALA A N 1
ATOM 688 C CA . ALA A 1 87 ? -0.923 -14.799 -18.307 1.00 89.25 87 ALA A CA 1
ATOM 689 C C . ALA A 1 87 ? -1.325 -14.978 -16.839 1.00 89.25 87 ALA A C 1
ATOM 691 O O . ALA A 1 87 ? -1.289 -16.093 -16.313 1.00 89.25 87 ALA A O 1
ATOM 692 N N . PHE A 1 88 ? -1.706 -13.885 -16.184 1.00 91.88 88 PHE A N 1
ATOM 693 C CA . PHE A 1 88 ? -2.283 -13.914 -14.844 1.00 91.88 88 PHE A CA 1
ATOM 694 C C . PHE A 1 88 ? -3.806 -13.790 -14.916 1.00 91.88 88 PHE A C 1
ATOM 696 O O . PHE A 1 88 ? -4.363 -13.330 -15.907 1.00 91.88 88 PHE A O 1
ATOM 703 N N . VAL A 1 89 ? -4.486 -14.172 -13.834 1.00 95.44 89 VAL A N 1
ATOM 704 C CA . VAL A 1 89 ? -5.937 -13.957 -13.659 1.00 95.44 89 VAL A CA 1
ATOM 705 C C . VAL A 1 89 ? -6.286 -12.511 -13.273 1.00 95.44 89 VAL A C 1
ATOM 707 O O . VAL A 1 89 ? -7.437 -12.214 -12.971 1.00 95.44 89 VAL A O 1
ATOM 710 N N . PHE A 1 90 ? -5.289 -11.628 -13.233 1.00 93.31 90 PHE A N 1
ATOM 711 C CA . PHE A 1 90 ? -5.411 -10.218 -12.888 1.00 93.31 90 PHE A CA 1
ATOM 712 C C . PHE A 1 90 ? -4.673 -9.366 -13.921 1.00 93.31 90 PHE A C 1
ATOM 714 O O . PHE A 1 90 ? -3.658 -9.796 -14.469 1.00 93.31 90 PHE A O 1
ATOM 721 N N . ASP A 1 91 ? -5.140 -8.134 -14.119 1.00 90.62 91 ASP A N 1
ATOM 722 C CA . ASP A 1 91 ? -4.475 -7.174 -15.005 1.00 90.62 91 ASP A CA 1
ATOM 723 C C . ASP A 1 91 ? -3.316 -6.466 -14.295 1.00 90.62 91 ASP A C 1
ATOM 725 O O . ASP A 1 91 ? -2.232 -6.294 -14.853 1.00 90.62 91 ASP A O 1
ATOM 729 N N . ARG A 1 92 ? -3.542 -6.049 -13.040 1.00 91.69 92 ARG A N 1
ATOM 730 C CA . ARG A 1 92 ? -2.555 -5.354 -12.203 1.00 91.69 92 ARG A CA 1
ATOM 731 C C . ARG A 1 92 ? -2.708 -5.744 -10.736 1.00 91.69 92 ARG A C 1
ATOM 733 O O . ARG A 1 92 ? -3.823 -5.820 -10.227 1.00 91.69 92 ARG A O 1
ATOM 740 N N . ALA A 1 93 ? -1.588 -5.926 -10.047 1.00 91.94 93 ALA A N 1
ATOM 741 C CA . ALA A 1 93 ? -1.520 -6.181 -8.613 1.00 91.94 93 ALA A CA 1
ATOM 742 C C . ALA A 1 93 ? -0.406 -5.335 -7.987 1.00 91.94 93 ALA A C 1
ATOM 744 O O . ALA A 1 93 ? 0.651 -5.164 -8.586 1.00 91.94 93 ALA A O 1
ATOM 745 N N . ARG A 1 94 ? -0.633 -4.789 -6.786 1.00 90.25 94 ARG A N 1
ATOM 746 C CA . ARG A 1 94 ? 0.395 -4.071 -6.018 1.00 90.25 94 ARG A CA 1
ATOM 747 C C . ARG A 1 94 ? 0.047 -4.065 -4.532 1.00 90.25 94 ARG A C 1
ATOM 749 O O . ARG A 1 94 ? -1.077 -3.722 -4.173 1.00 90.25 94 ARG A O 1
ATOM 756 N N . SER A 1 95 ? 1.011 -4.405 -3.678 1.00 90.06 95 SER A N 1
ATOM 757 C CA . SER A 1 95 ? 0.874 -4.252 -2.227 1.00 90.06 95 SER A CA 1
ATOM 758 C C . SER A 1 95 ? 0.974 -2.781 -1.811 1.00 90.06 95 SER A C 1
ATOM 760 O O . SER A 1 95 ? 1.499 -1.941 -2.540 1.00 90.06 95 SER A O 1
ATOM 762 N N . MET A 1 96 ? 0.477 -2.449 -0.618 1.00 86.06 96 MET A N 1
ATOM 763 C CA . MET A 1 96 ? 0.592 -1.087 -0.085 1.00 86.06 96 MET A CA 1
ATOM 764 C C . MET A 1 96 ? 2.062 -0.696 0.167 1.00 86.06 96 MET A C 1
ATOM 766 O O . MET A 1 96 ? 2.476 0.408 -0.182 1.00 86.06 96 MET A O 1
ATOM 770 N N . GLY A 1 97 ? 2.858 -1.634 0.691 1.00 86.62 97 GLY A N 1
ATOM 771 C CA . GLY A 1 97 ? 4.285 -1.484 0.983 1.00 86.62 97 GLY A CA 1
ATOM 772 C C . GLY A 1 97 ? 5.064 -2.800 0.816 1.00 86.62 97 GLY A C 1
ATOM 773 O O . GLY A 1 97 ? 4.458 -3.833 0.501 1.00 86.62 97 GLY A O 1
ATOM 774 N N . PRO A 1 98 ? 6.395 -2.793 1.009 1.00 83.00 98 PRO A N 1
ATOM 775 C CA . PRO A 1 98 ? 7.218 -4.005 1.038 1.00 83.00 98 PRO A CA 1
ATOM 776 C C . PRO A 1 98 ? 6.872 -4.862 2.257 1.00 83.00 98 PRO A C 1
ATOM 778 O O . PRO A 1 98 ? 6.952 -4.355 3.369 1.00 83.00 98 PRO A O 1
ATOM 781 N N . TYR A 1 99 ? 6.538 -6.142 2.067 1.00 76.50 99 TYR A N 1
ATOM 782 C CA . TYR A 1 99 ? 5.978 -7.006 3.121 1.00 76.50 99 TYR A CA 1
ATOM 783 C C . TYR A 1 99 ? 6.744 -6.954 4.455 1.00 76.50 99 TYR A C 1
ATOM 785 O O . TYR A 1 99 ? 6.136 -6.757 5.503 1.00 76.50 99 TYR A O 1
ATOM 793 N N . ASP A 1 100 ? 8.076 -7.014 4.401 1.00 73.62 100 ASP A N 1
ATOM 794 C CA . ASP A 1 100 ? 8.945 -7.034 5.587 1.00 73.62 100 ASP A CA 1
ATOM 795 C C . ASP A 1 100 ? 9.084 -5.674 6.302 1.00 73.62 100 ASP A C 1
ATOM 797 O O . ASP A 1 100 ? 9.734 -5.581 7.343 1.00 73.62 100 ASP A O 1
ATOM 801 N N . LEU A 1 101 ? 8.525 -4.595 5.742 1.00 64.44 101 LEU A N 1
ATOM 802 C CA . LEU A 1 101 ? 8.726 -3.212 6.194 1.00 64.44 101 LEU A CA 1
ATOM 803 C C . LEU A 1 101 ? 7.424 -2.400 6.306 1.00 64.44 101 LEU A C 1
ATOM 805 O O . LEU A 1 101 ? 7.495 -1.184 6.474 1.00 64.44 101 LEU A O 1
ATOM 809 N N . ILE A 1 102 ? 6.245 -3.027 6.189 1.00 59.91 102 ILE A N 1
ATOM 810 C CA . ILE A 1 102 ? 4.960 -2.297 6.163 1.00 59.91 102 ILE A CA 1
ATOM 811 C C . ILE A 1 102 ? 4.680 -1.559 7.484 1.00 59.91 102 ILE A C 1
ATOM 813 O O . ILE A 1 102 ? 4.059 -0.503 7.439 1.00 59.91 102 ILE A O 1
ATOM 817 N N . LEU A 1 103 ? 5.150 -2.060 8.634 1.00 59.75 103 LEU A N 1
ATOM 818 C CA . LEU A 1 103 ? 5.003 -1.417 9.948 1.00 59.75 103 LEU A CA 1
ATOM 819 C C . LEU A 1 103 ? 6.318 -1.563 10.733 1.00 59.75 103 LEU A C 1
ATOM 821 O O . LEU A 1 103 ? 6.767 -2.684 10.974 1.00 59.75 103 LEU A O 1
ATOM 825 N N . LYS A 1 104 ? 6.942 -0.442 11.107 1.00 54.38 104 LYS A N 1
ATOM 826 C CA . LYS A 1 104 ? 8.011 -0.371 12.117 1.00 54.38 104 LYS A CA 1
ATOM 827 C C . LYS A 1 104 ? 7.478 0.355 13.340 1.00 54.38 104 LYS A C 1
ATOM 829 O O . LYS A 1 104 ? 6.794 1.382 13.142 1.00 54.38 104 LYS A O 1
#

Foldseek 3Di:
DPDPPPVVVVVVVVVVVVVVVCCVVPPCAAPPPRHHQPDDDNHHHPVQVVQFDAQDPPAAQAEAHHDPDDDDDPSPRDHDPVRVVDDDPDRHDHDRHDPVRRGD